Protein AF-A0A955KRC7-F1 (afdb_monomer)

Radius of gyration: 16.29 Å; Cα contacts (8 Å, |Δi|>4): 36; chains: 1; bounding box: 29×31×37 Å

Structure (mmCIF, N/CA/C/O backbone):
data_AF-A0A955KRC7-F1
#
_entry.id   AF-A0A955KRC7-F1
#
loop_
_atom_site.group_PDB
_atom_site.id
_atom_site.type_symbol
_atom_site.label_atom_id
_atom_site.label_alt_id
_atom_site.label_comp_id
_atom_site.label_asym_id
_atom_site.label_entity_id
_atom_site.label_seq_id
_atom_site.pdbx_PDB_ins_code
_atom_site.Cartn_x
_atom_site.Cartn_y
_atom_site.Cartn_z
_atom_site.occupancy
_atom_site.B_iso_or_equiv
_atom_site.auth_seq_id
_atom_site.auth_comp_id
_atom_site.auth_asym_id
_atom_site.auth_atom_id
_atom_site.pdbx_PDB_model_num
ATOM 1 N N . HIS A 1 1 ? 13.971 -8.162 -12.809 1.00 95.31 1 HIS A N 1
ATOM 2 C CA . HIS A 1 1 ? 12.834 -7.509 -13.502 1.00 95.31 1 HIS A CA 1
ATOM 3 C C . HIS A 1 1 ? 13.215 -6.177 -14.165 1.00 95.31 1 HIS A C 1
ATOM 5 O O . HIS A 1 1 ? 12.492 -5.197 -14.026 1.00 95.31 1 HIS A O 1
ATOM 11 N N . MET A 1 2 ? 14.340 -6.102 -14.892 1.00 95.75 2 MET A N 1
ATOM 12 C CA . MET A 1 2 ? 14.877 -4.807 -15.359 1.00 95.75 2 MET A CA 1
ATOM 13 C C . MET A 1 2 ? 13.941 -4.073 -16.327 1.00 95.75 2 MET A C 1
ATOM 15 O O . MET A 1 2 ? 13.690 -2.886 -16.159 1.00 95.75 2 MET A O 1
ATOM 19 N N . GLN A 1 3 ? 13.372 -4.786 -17.299 1.00 95.31 3 GLN A N 1
ATOM 20 C CA . GLN A 1 3 ? 12.464 -4.192 -18.281 1.00 95.31 3 GLN A CA 1
ATOM 21 C C . GLN A 1 3 ? 11.167 -3.671 -17.638 1.00 95.31 3 GLN A C 1
ATOM 23 O O . GLN A 1 3 ? 10.730 -2.572 -17.954 1.00 95.31 3 GLN A O 1
ATOM 28 N N . GLN A 1 4 ? 10.578 -4.421 -16.697 1.00 97.62 4 GLN A N 1
ATOM 29 C CA . GLN A 1 4 ? 9.365 -4.005 -15.981 1.00 97.62 4 GLN A CA 1
ATOM 30 C C . GLN A 1 4 ? 9.586 -2.729 -15.162 1.00 97.62 4 GLN A C 1
ATOM 32 O O . GLN A 1 4 ? 8.716 -1.861 -15.142 1.00 97.62 4 GLN A O 1
ATOM 37 N N . ALA A 1 5 ? 10.749 -2.609 -14.515 1.00 97.38 5 ALA A N 1
ATOM 38 C CA . ALA A 1 5 ? 11.106 -1.425 -13.741 1.00 97.38 5 ALA A CA 1
ATOM 39 C C . ALA A 1 5 ? 11.262 -0.186 -14.634 1.00 97.38 5 ALA A C 1
ATOM 41 O O . ALA A 1 5 ? 10.725 0.865 -14.298 1.00 97.38 5 ALA A O 1
ATOM 42 N N . LEU A 1 6 ? 11.920 -0.313 -15.793 1.00 97.94 6 LEU A N 1
ATOM 43 C CA . LEU A 1 6 ? 12.037 0.790 -16.755 1.00 97.94 6 LEU A CA 1
ATOM 44 C C . LEU A 1 6 ? 10.656 1.272 -17.230 1.00 97.94 6 LEU A C 1
ATOM 46 O O . LEU A 1 6 ? 10.381 2.464 -17.161 1.00 97.94 6 LEU A O 1
ATOM 50 N N . THR A 1 7 ? 9.743 0.356 -17.577 1.00 97.19 7 THR A N 1
ATOM 51 C CA . THR A 1 7 ? 8.352 0.707 -17.927 1.00 97.19 7 THR A CA 1
ATOM 52 C C . THR A 1 7 ? 7.593 1.382 -16.778 1.00 97.19 7 THR A C 1
ATOM 54 O O . THR A 1 7 ? 6.724 2.217 -17.015 1.00 97.19 7 THR A O 1
ATOM 57 N N . GLN A 1 8 ? 7.874 1.029 -15.520 1.00 98.00 8 GLN A N 1
ATOM 58 C CA . GLN A 1 8 ? 7.247 1.690 -14.374 1.00 98.00 8 GLN A CA 1
ATOM 59 C C . GLN A 1 8 ? 7.767 3.120 -14.180 1.00 98.00 8 GLN A C 1
ATOM 61 O O . GLN A 1 8 ? 6.977 3.994 -13.833 1.00 98.00 8 GLN A O 1
ATOM 66 N N . LEU A 1 9 ? 9.060 3.359 -14.415 1.00 98.00 9 LEU A N 1
ATOM 67 C CA . LEU A 1 9 ? 9.698 4.673 -14.263 1.00 98.00 9 LEU A CA 1
ATOM 68 C C . LEU A 1 9 ? 9.229 5.700 -15.304 1.00 98.00 9 LEU A C 1
ATOM 70 O O . LEU A 1 9 ? 9.327 6.895 -15.055 1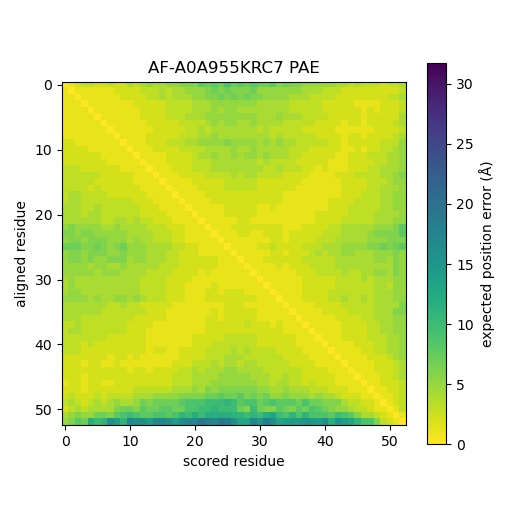.00 98.00 9 LEU A O 1
ATOM 74 N N . GLU A 1 10 ? 8.689 5.251 -16.437 1.00 97.75 10 GLU A N 1
ATOM 75 C CA . GLU A 1 10 ? 8.092 6.114 -17.468 1.00 97.75 10 GLU A CA 1
ATOM 76 C C . GLU A 1 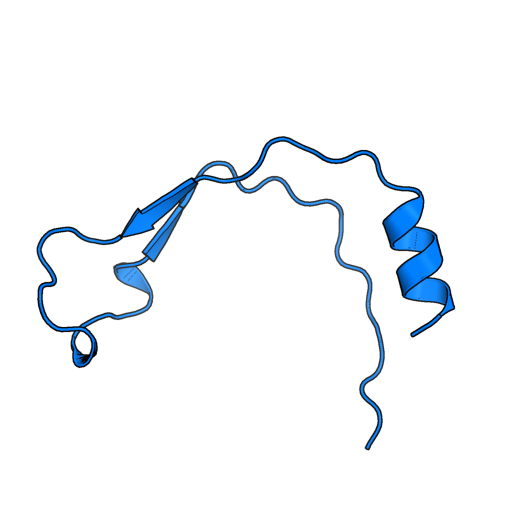10 ? 6.695 6.644 -17.089 1.00 97.75 10 GLU A C 1
ATOM 78 O O . GLU A 1 10 ? 6.124 7.463 -17.808 1.00 97.75 10 GLU A O 1
ATOM 83 N N . ARG A 1 11 ? 6.096 6.160 -15.991 1.00 98.12 11 ARG A N 1
ATOM 84 C CA . ARG A 1 11 ? 4.734 6.529 -15.588 1.00 98.12 11 ARG A CA 1
ATOM 85 C C . ARG A 1 11 ? 4.739 7.729 -14.651 1.00 98.12 11 ARG A C 1
ATOM 87 O O . ARG A 1 11 ? 5.337 7.681 -13.580 1.00 98.12 11 ARG A O 1
ATOM 94 N N . GLU A 1 12 ? 3.943 8.738 -14.992 1.00 98.12 12 GLU A N 1
ATOM 95 C CA . GLU A 1 12 ? 3.663 9.852 -14.085 1.00 98.12 12 GLU A CA 1
ATOM 96 C C . GLU A 1 12 ? 2.940 9.365 -12.814 1.00 98.12 12 GLU A C 1
ATOM 98 O O . GLU A 1 12 ? 1.952 8.616 -12.916 1.00 98.12 12 GLU A O 1
ATOM 103 N N . PRO A 1 13 ? 3.391 9.770 -11.612 1.00 97.50 13 PRO A N 1
ATOM 104 C CA . PRO A 1 13 ? 2.685 9.480 -10.371 1.00 97.50 13 PRO A CA 1
ATOM 105 C C . PRO A 1 13 ? 1.259 10.045 -10.376 1.00 97.50 13 PRO A C 1
ATOM 107 O O . PRO A 1 13 ? 1.014 11.161 -10.830 1.00 97.50 13 PRO A O 1
ATOM 110 N N . ARG A 1 14 ? 0.310 9.278 -9.831 1.00 97.75 14 ARG A N 1
ATOM 111 C CA . ARG A 1 14 ? -1.064 9.732 -9.566 1.00 97.75 14 ARG A CA 1
ATOM 112 C C . ARG A 1 14 ? -1.236 10.041 -8.082 1.00 97.75 14 ARG A C 1
ATOM 114 O O . ARG A 1 14 ? -0.371 9.709 -7.270 1.00 97.75 14 ARG A O 1
ATOM 121 N N . SER A 1 15 ? -2.352 10.675 -7.732 1.00 97.88 15 SER A N 1
ATOM 122 C CA . SER A 1 15 ? -2.717 10.925 -6.338 1.00 97.88 15 SER A CA 1
ATOM 123 C C . SER A 1 15 ? -2.660 9.640 -5.513 1.00 97.88 15 SER A C 1
ATOM 125 O O . SER A 1 15 ? -3.076 8.573 -5.965 1.00 97.88 15 SER A O 1
ATOM 127 N N . LEU A 1 16 ? -2.130 9.752 -4.296 1.00 98.12 16 LEU A N 1
ATOM 128 C CA . LEU A 1 16 ? -2.065 8.622 -3.379 1.00 98.12 16 LEU A CA 1
ATOM 129 C C . LEU A 1 16 ? -3.477 8.228 -2.914 1.00 98.12 16 LEU A C 1
ATOM 131 O O . LEU A 1 16 ? -4.322 9.110 -2.731 1.00 98.12 16 LEU A O 1
ATOM 135 N N . PRO A 1 17 ? -3.732 6.928 -2.687 1.00 98.31 17 PRO A N 1
ATOM 136 C CA . PRO A 1 17 ? -4.977 6.485 -2.078 1.00 98.31 17 PRO A CA 1
ATOM 137 C C . PRO A 1 17 ? -5.042 6.899 -0.603 1.00 98.31 17 PRO A C 1
ATOM 139 O O . PRO A 1 17 ? -4.055 7.326 -0.002 1.00 98.31 17 PRO A O 1
ATOM 142 N N . THR A 1 18 ? -6.207 6.707 0.008 1.00 98.56 18 THR A N 1
ATOM 143 C CA . THR A 1 18 ? -6.373 6.762 1.466 1.00 98.56 18 THR A CA 1
ATOM 144 C C . THR A 1 18 ? -6.660 5.363 1.991 1.00 98.56 18 THR A C 1
ATOM 146 O O . THR A 1 18 ? -7.564 4.695 1.499 1.00 98.56 18 THR A O 1
ATOM 149 N N . LEU A 1 19 ? -5.902 4.924 2.995 1.00 98.00 19 LEU A N 1
ATOM 150 C CA . LEU A 1 19 ? -6.189 3.693 3.723 1.00 98.00 19 LEU A CA 1
ATOM 151 C C . LEU A 1 19 ? -7.051 4.031 4.938 1.00 98.00 19 LEU A C 1
ATOM 153 O O . LEU A 1 19 ? -6.640 4.829 5.781 1.00 98.00 19 LEU A O 1
ATOM 157 N N . LYS A 1 20 ? -8.231 3.426 5.030 1.00 98.31 20 LYS A N 1
ATOM 158 C CA . LYS A 1 20 ? -9.130 3.553 6.173 1.00 98.31 20 LYS A CA 1
ATOM 159 C C . LYS A 1 20 ? -9.227 2.205 6.876 1.00 98.31 20 LYS A C 1
ATOM 161 O O . LYS A 1 20 ? -9.448 1.182 6.236 1.00 98.31 20 LYS A O 1
ATOM 166 N N . LEU A 1 21 ? -9.045 2.229 8.190 1.00 98.19 21 LEU A N 1
ATOM 167 C CA . LEU A 1 21 ? -9.143 1.060 9.058 1.00 98.19 21 LEU A CA 1
ATOM 168 C C . LEU A 1 21 ? -10.397 1.184 9.920 1.00 98.19 21 LEU A C 1
ATOM 170 O O . LEU A 1 21 ? -10.768 2.299 10.300 1.00 98.19 21 LEU A O 1
ATOM 174 N N . ASN A 1 22 ? -11.028 0.056 10.233 1.00 98.06 22 ASN A N 1
ATOM 175 C CA . ASN A 1 22 ? -12.139 0.008 11.174 1.00 98.06 22 ASN A CA 1
ATOM 176 C C . ASN A 1 22 ? -11.684 0.502 12.568 1.00 98.06 22 ASN A C 1
ATOM 178 O O . ASN A 1 22 ? -10.824 -0.137 13.179 1.00 98.06 22 ASN A O 1
ATOM 182 N N . PRO A 1 23 ? -12.223 1.627 13.083 1.00 97.44 23 PRO A N 1
ATOM 183 C CA . PRO A 1 23 ? -11.795 2.189 14.363 1.00 97.44 23 PRO A CA 1
ATOM 184 C C . PRO A 1 23 ? -12.276 1.381 15.575 1.00 97.44 23 PRO A C 1
ATOM 186 O O . PRO A 1 23 ? -11.754 1.581 16.671 1.00 97.44 23 PRO A O 1
ATOM 189 N N . ASP A 1 24 ? -13.248 0.483 15.396 1.00 98.19 24 ASP A N 1
ATOM 190 C CA . ASP A 1 24 ? -13.795 -0.330 16.483 1.00 98.19 24 ASP A CA 1
ATOM 191 C C . ASP A 1 24 ? -12.861 -1.498 16.856 1.00 98.19 24 ASP A C 1
ATOM 193 O O . ASP A 1 24 ? -12.970 -2.068 17.945 1.00 98.19 24 ASP A O 1
ATOM 197 N N . ILE A 1 25 ? -11.899 -1.834 15.986 1.00 97.56 25 ILE A N 1
ATOM 198 C CA . ILE A 1 25 ? -10.904 -2.876 16.244 1.00 97.56 25 ILE A CA 1
ATOM 199 C C . ILE A 1 25 ? -9.714 -2.291 16.997 1.00 97.56 25 ILE A C 1
ATOM 201 O O . ILE A 1 25 ? -9.004 -1.406 16.522 1.00 97.56 25 ILE A O 1
ATOM 205 N N . THR A 1 26 ? -9.464 -2.837 18.184 1.00 97.00 26 THR A N 1
ATOM 206 C CA . THR A 1 26 ? -8.430 -2.346 19.109 1.00 97.00 26 THR A CA 1
ATOM 207 C C . THR A 1 26 ? -7.317 -3.361 19.377 1.00 97.00 26 THR A C 1
ATOM 209 O O . THR A 1 26 ? -6.314 -3.025 20.006 1.00 97.00 26 THR A O 1
ATOM 212 N N . ASN A 1 27 ? -7.450 -4.584 18.858 1.00 97.88 27 ASN A N 1
ATOM 213 C CA . ASN A 1 27 ? -6.438 -5.633 18.911 1.00 97.88 27 ASN A CA 1
ATOM 214 C C . ASN A 1 27 ? -6.000 -6.001 17.489 1.00 97.88 27 ASN A C 1
ATOM 216 O O . ASN A 1 27 ? -6.819 -6.258 16.612 1.00 97.88 27 ASN A O 1
ATOM 220 N N . ILE A 1 28 ? -4.688 -6.049 17.269 1.00 96.50 28 ILE A N 1
ATOM 221 C CA . ILE A 1 28 ? -4.091 -6.301 15.954 1.00 96.50 28 ILE A CA 1
ATOM 222 C C . ILE A 1 28 ? -4.486 -7.659 15.352 1.00 96.50 28 ILE A C 1
ATOM 224 O O . ILE A 1 28 ? -4.510 -7.794 14.133 1.00 96.50 28 ILE A O 1
ATOM 228 N N . PHE A 1 29 ? -4.802 -8.653 16.187 1.00 98.00 29 PHE A N 1
ATOM 229 C CA . PHE A 1 29 ? -5.159 -10.001 15.734 1.00 98.00 29 PHE A CA 1
ATOM 230 C C . PHE A 1 29 ? -6.628 -10.155 15.322 1.00 98.00 29 PHE A C 1
ATOM 232 O O . PHE A 1 29 ? -6.976 -11.190 14.760 1.00 98.00 29 PHE A O 1
ATOM 239 N N . ASP A 1 30 ? -7.462 -9.142 15.570 1.00 98.31 30 ASP A N 1
ATOM 240 C CA . ASP A 1 30 ? -8.902 -9.199 15.297 1.00 98.31 30 ASP A CA 1
ATOM 241 C C . ASP A 1 30 ? -9.266 -8.617 13.915 1.00 98.31 30 ASP A C 1
ATOM 243 O O . ASP A 1 30 ? -10.404 -8.755 13.475 1.00 98.31 30 ASP A O 1
ATOM 247 N N . PHE A 1 31 ? -8.314 -7.991 13.210 1.00 98.31 31 PHE A N 1
ATOM 248 C CA . PHE A 1 31 ? -8.537 -7.436 11.871 1.00 98.31 31 PHE A CA 1
ATOM 249 C C . PHE A 1 31 ? -8.812 -8.519 10.825 1.00 98.31 31 PHE A C 1
ATOM 251 O O . PHE A 1 31 ? -8.082 -9.508 10.711 1.00 98.31 31 PHE A O 1
ATOM 258 N N . THR A 1 32 ? -9.801 -8.259 9.975 1.00 98.06 32 THR A N 1
ATOM 259 C CA . THR A 1 32 ? -10.102 -9.054 8.782 1.00 98.06 32 THR A CA 1
ATOM 260 C C . THR A 1 32 ? -9.952 -8.222 7.504 1.00 98.06 32 THR A C 1
ATOM 262 O O . THR A 1 32 ? -9.656 -7.027 7.548 1.00 98.06 32 THR A O 1
ATOM 265 N N . TYR A 1 33 ? -10.141 -8.847 6.336 1.00 97.19 33 TYR A N 1
ATOM 266 C CA . TYR A 1 33 ? -10.121 -8.126 5.056 1.00 97.19 33 TYR A CA 1
ATOM 267 C C . TYR A 1 33 ? -11.210 -7.050 4.964 1.00 97.19 33 TYR A C 1
ATOM 269 O O . TYR A 1 33 ? -10.965 -6.008 4.361 1.00 97.19 33 TYR A O 1
ATOM 277 N N . ASP A 1 34 ? -12.373 -7.278 5.577 1.00 97.56 34 ASP A N 1
ATOM 278 C CA . ASP A 1 34 ? -13.524 -6.371 5.493 1.00 97.56 34 ASP A CA 1
ATOM 279 C C . ASP A 1 34 ? -13.333 -5.089 6.329 1.00 97.56 34 ASP A C 1
ATOM 281 O O . ASP A 1 34 ? -14.032 -4.097 6.126 1.00 97.56 34 ASP A O 1
ATOM 285 N N . ASP A 1 35 ? -12.348 -5.075 7.231 1.00 98.31 35 ASP A N 1
ATOM 286 C CA . ASP A 1 35 ? -12.025 -3.940 8.104 1.00 98.31 35 ASP A CA 1
ATOM 287 C C . ASP A 1 35 ? -11.059 -2.929 7.472 1.00 98.31 35 ASP A C 1
ATOM 289 O O . ASP A 1 35 ? -10.701 -1.923 8.097 1.00 98.31 35 ASP A O 1
ATOM 293 N N . ILE A 1 36 ? -10.601 -3.206 6.250 1.00 98.06 36 ILE A N 1
ATOM 294 C CA . ILE A 1 36 ? -9.604 -2.412 5.539 1.00 98.06 36 ILE A CA 1
ATOM 295 C C 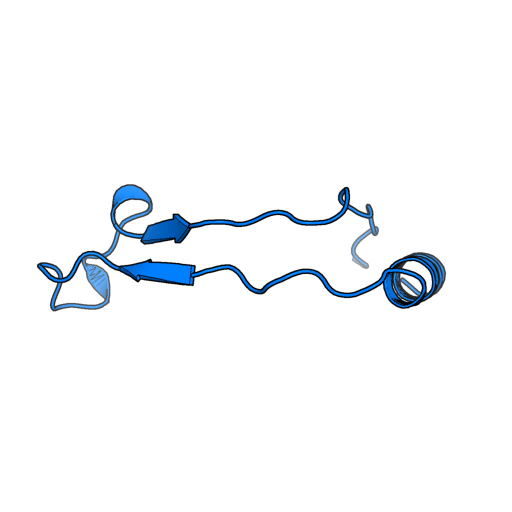. ILE A 1 36 ? -10.212 -1.910 4.235 1.00 98.06 36 ILE A C 1
ATOM 297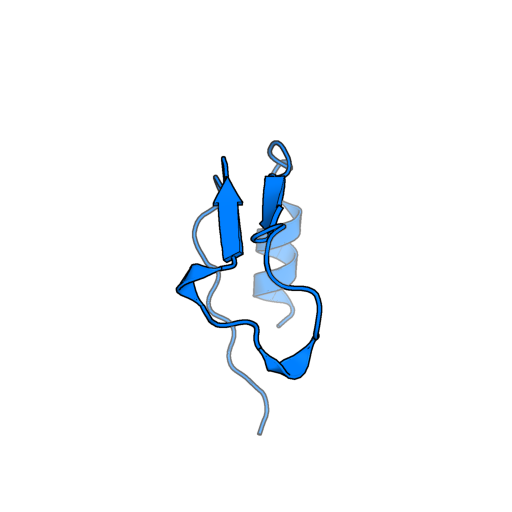 O O . ILE A 1 36 ? -10.476 -2.670 3.307 1.00 98.06 36 ILE A O 1
ATOM 301 N N . GLU A 1 37 ? -10.364 -0.595 4.132 1.00 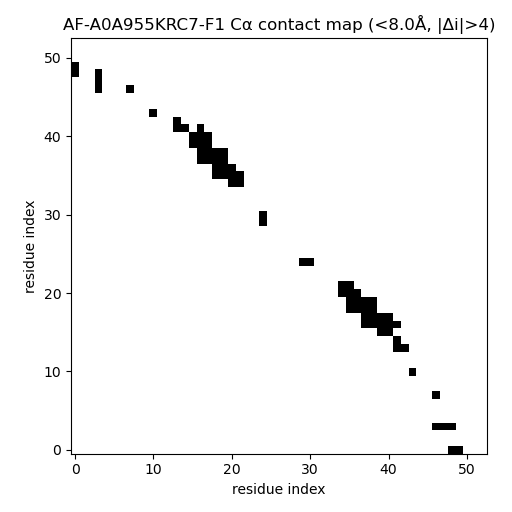98.25 37 GLU A N 1
ATOM 302 C CA . GLU A 1 37 ? -10.902 0.060 2.947 1.00 98.25 37 GLU A CA 1
ATOM 303 C C . GLU A 1 37 ? -9.812 0.906 2.277 1.00 98.25 37 GLU A C 1
ATOM 305 O O . GLU A 1 37 ? -9.202 1.784 2.895 1.00 98.25 37 GLU A O 1
ATOM 310 N N . VAL A 1 38 ? -9.561 0.649 0.991 1.00 97.94 38 VAL A N 1
ATOM 311 C CA . VAL A 1 38 ? -8.637 1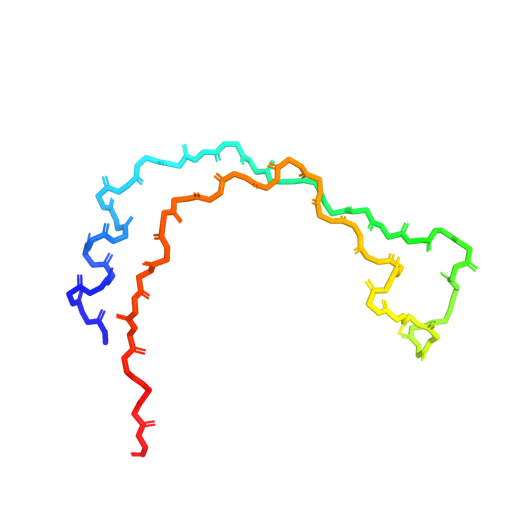.447 0.177 1.00 97.94 38 VAL A CA 1
ATOM 312 C C . VAL A 1 38 ? -9.449 2.397 -0.697 1.00 97.94 38 VAL A C 1
ATOM 314 O O . VAL A 1 38 ? -10.019 2.010 -1.715 1.00 97.94 38 VAL A O 1
ATOM 317 N N . LEU A 1 39 ? -9.493 3.662 -0.296 1.00 98.38 39 LEU A N 1
ATOM 318 C CA . LEU A 1 39 ? -10.261 4.705 -0.962 1.00 98.38 39 LEU A CA 1
ATOM 319 C C . LEU A 1 39 ? -9.431 5.401 -2.041 1.00 98.38 39 LEU A C 1
ATOM 321 O O . LEU A 1 39 ? -8.256 5.715 -1.836 1.00 98.38 39 LEU A O 1
ATOM 325 N N . ASN A 1 40 ? -10.080 5.710 -3.167 1.00 98.00 40 ASN A N 1
ATOM 326 C CA . ASN A 1 40 ? -9.507 6.471 -4.284 1.00 98.00 40 ASN A CA 1
ATOM 327 C C . ASN A 1 40 ? -8.221 5.853 -4.864 1.00 98.00 40 ASN A C 1
ATOM 329 O O . ASN A 1 40 ? -7.314 6.567 -5.288 1.00 98.00 40 ASN A O 1
ATOM 333 N N . TYR A 1 41 ? -8.126 4.520 -4.873 1.00 97.88 41 TYR A N 1
ATOM 334 C CA . TYR A 1 41 ? -7.013 3.828 -5.513 1.00 97.88 41 TYR A CA 1
ATOM 335 C C . TYR A 1 41 ? -7.216 3.760 -7.027 1.00 97.88 41 TYR A C 1
ATOM 337 O O . TYR A 1 41 ? -7.983 2.940 -7.526 1.00 97.88 41 TYR A O 1
ATOM 345 N N . ASP A 1 42 ? -6.502 4.622 -7.748 1.00 97.88 42 ASP A N 1
ATOM 346 C CA . ASP A 1 42 ? -6.481 4.671 -9.212 1.00 97.88 42 ASP A CA 1
ATOM 347 C C . ASP A 1 42 ? -5.070 4.353 -9.743 1.00 97.88 42 ASP A C 1
ATOM 349 O O . ASP A 1 42 ? -4.301 5.257 -10.086 1.00 97.88 42 ASP A O 1
ATOM 353 N N . PRO A 1 43 ? -4.655 3.072 -9.750 1.00 97.69 43 PRO A N 1
ATOM 354 C CA . PRO A 1 43 ? -3.338 2.693 -10.230 1.00 97.69 43 PRO A CA 1
ATOM 355 C C . PRO A 1 43 ? -3.273 2.666 -11.759 1.00 97.69 43 PRO A C 1
ATOM 357 O O . PRO A 1 43 ? -4.247 2.424 -12.472 1.00 97.69 43 PRO A O 1
ATOM 360 N N . HIS A 1 44 ? -2.056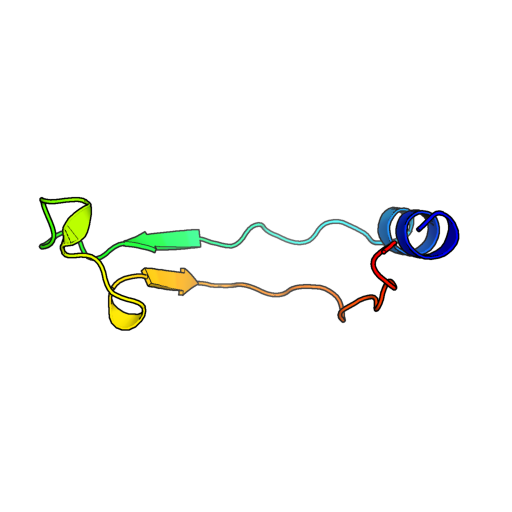 2.789 -12.282 1.00 98.25 44 HIS A N 1
ATOM 361 C CA . HIS A 1 44 ? -1.781 2.376 -13.657 1.00 98.25 44 HIS A CA 1
ATOM 362 C C . HIS A 1 44 ? -1.970 0.854 -13.826 1.00 98.25 44 HIS A C 1
ATOM 364 O O . HIS A 1 44 ? -1.813 0.110 -12.854 1.00 98.25 44 HIS A O 1
ATOM 370 N N . PRO A 1 45 ? -2.211 0.350 -15.053 1.00 97.50 45 PRO A N 1
ATOM 371 C CA . PRO A 1 45 ? -2.356 -1.084 -15.302 1.00 97.50 45 PRO A CA 1
ATOM 372 C C . PRO A 1 45 ? -1.174 -1.907 -14.772 1.00 97.50 45 PRO A C 1
ATOM 374 O O . PRO A 1 45 ? -0.013 -1.494 -14.887 1.00 97.50 45 PRO A O 1
ATOM 377 N N . GLY A 1 46 ? -1.460 -3.087 -14.219 1.00 97.12 46 GLY A N 1
ATOM 378 C CA . GLY A 1 46 ? -0.442 -3.967 -13.643 1.00 97.12 46 GLY A CA 1
ATOM 379 C C . GLY 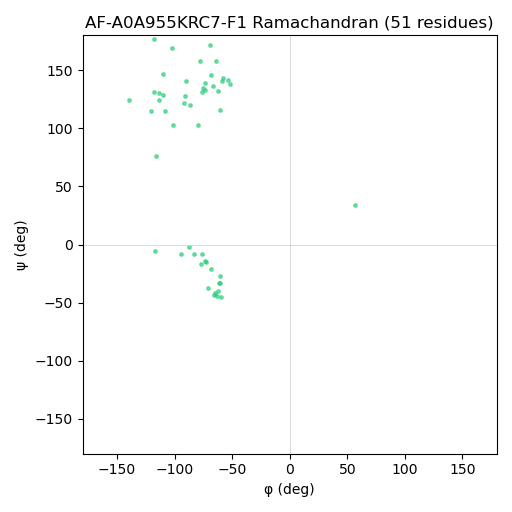A 1 46 ? 0.650 -4.363 -14.644 1.00 97.12 46 GLY A C 1
ATOM 380 O O . GLY A 1 46 ? 0.379 -4.591 -15.823 1.00 97.12 46 GLY A O 1
ATOM 381 N N . ILE A 1 47 ? 1.892 -4.472 -14.164 1.00 97.06 47 ILE A N 1
ATOM 382 C CA . ILE A 1 47 ? 3.043 -4.941 -14.945 1.00 97.06 47 ILE A CA 1
ATOM 383 C C . ILE A 1 47 ? 3.417 -6.336 -14.438 1.00 97.06 47 ILE A C 1
ATOM 385 O O . ILE A 1 47 ? 3.829 -6.497 -13.292 1.00 97.06 47 ILE A O 1
ATOM 389 N N . LYS A 1 48 ? 3.267 -7.366 -15.278 1.00 95.69 48 LYS A N 1
ATOM 390 C CA . LYS A 1 48 ? 3.619 -8.745 -14.903 1.00 95.69 48 LYS A CA 1
ATOM 391 C C . LYS A 1 48 ? 5.138 -8.927 -14.872 1.00 95.69 48 LYS A C 1
ATOM 393 O O . LYS A 1 48 ? 5.823 -8.565 -15.829 1.00 95.69 48 LYS A O 1
ATOM 398 N N . ALA A 1 49 ? 5.651 -9.541 -13.807 1.00 94.12 49 ALA A N 1
ATOM 399 C CA . ALA A 1 49 ? 7.077 -9.784 -13.612 1.00 94.12 49 ALA A CA 1
ATOM 400 C C . ALA A 1 49 ? 7.299 -11.194 -13.008 1.00 94.12 49 ALA A C 1
ATOM 402 O O . ALA A 1 49 ? 6.694 -11.501 -11.982 1.00 94.12 49 ALA A O 1
ATOM 403 N N . PRO A 1 50 ? 8.107 -12.076 -13.629 1.00 91.88 50 PRO A N 1
ATOM 404 C CA . PRO A 1 50 ? 8.276 -13.461 -13.170 1.00 91.88 50 PRO A CA 1
ATOM 405 C C . PRO A 1 50 ? 9.171 -13.551 -11.931 1.00 91.88 50 PRO A C 1
ATOM 407 O O . PRO A 1 50 ? 10.257 -12.981 -11.924 1.00 91.88 50 PRO A O 1
ATOM 410 N N . ILE A 1 51 ? 8.7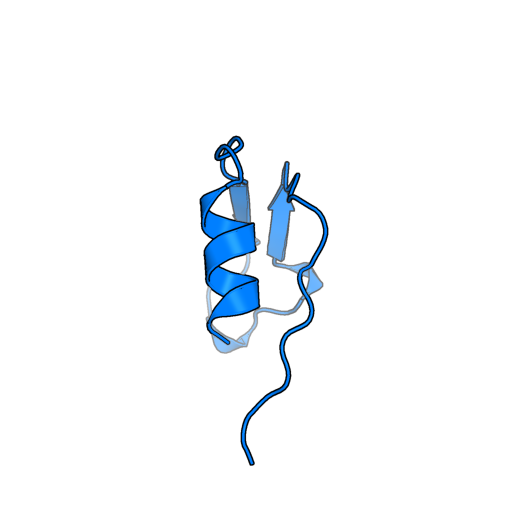54 -14.270 -10.892 1.00 90.31 51 ILE A N 1
ATOM 411 C CA . ILE A 1 51 ? 9.556 -14.458 -9.672 1.00 90.31 51 ILE A CA 1
ATOM 412 C C . ILE A 1 51 ? 10.711 -15.431 -9.965 1.00 90.31 51 ILE A C 1
ATOM 414 O O . ILE A 1 51 ? 10.520 -16.410 -10.685 1.00 90.31 51 ILE A O 1
ATOM 418 N N . ALA A 1 52 ? 11.906 -15.144 -9.441 1.00 89.31 52 ALA A N 1
ATOM 419 C CA . ALA A 1 52 ? 13.023 -16.085 -9.496 1.00 89.31 52 ALA A CA 1
ATOM 420 C C . ALA A 1 52 ? 12.804 -17.201 -8.465 1.00 89.31 52 ALA A C 1
ATOM 422 O O . ALA A 1 52 ? 12.418 -16.913 -7.332 1.00 89.31 52 ALA A O 1
ATOM 423 N N . VAL A 1 53 ? 13.032 -18.444 -8.882 1.00 72.94 53 VAL A N 1
ATOM 424 C CA . VAL A 1 53 ? 12.966 -19.642 -8.032 1.00 72.94 53 VAL A CA 1
ATOM 425 C C . VAL A 1 53 ? 14.359 -19.978 -7.527 1.00 72.94 53 VAL A C 1
ATOM 427 O O . VAL A 1 53 ? 15.302 -19.859 -8.343 1.00 72.94 53 VAL A O 1
#

Mean predicted aligned error: 3.09 Å

pLDDT: mean 96.71, std 3.79, range [72.94, 98.56]

Nearest PDB structures (foldseek):
  4o7u-assembly2_C  TM=9.145E-01  e=9.461E-04  Enterococcus faecalis V583
  6f6z-assembly1_A  TM=9.362E-01  e=3.229E-03  Mus musculus
  6r2e-assembly1_B  TM=9.416E-01  e=7.835E-03  Homo sapiens
  1bkp-assembly1_B  TM=8.893E-01  e=1.776E-02  Bacillus subtilis
  4ein-assembly1_A  TM=8.409E-01  e=8.388E-03  Mus musculus

Secondary structure (DSSP, 8-state):
-HHHHHHHHTSPPPPPPEEEE-TT--SGGG--GGGEEEET--PPPP---PPP-

Solvent-accessible surface area (backbone atoms only — not comparable to full-atom values): 3796 Å² total; per-residue (Å²): 107,70,69,58,51,54,62,53,71,74,53,80,86,66,77,78,56,46,83,46,68,52,82,88,64,88,52,88,86,74,70,55,76,90,41,55,45,75,42,75,71,71,77,77,84,87,78,88,73,87,82,87,131

Foldseek 3Di:
DVVLVVVVVPDDDDDAWDWAAQPVDDDPVPDDPVRIDTGPDDDDDDDDDDDDD

Sequence (53 aa):
HMQQALTQLEREPRSLPTLKLNPDITNIFDFTYDDIEVLNYDPHPGIKAPIAV